Protein AF-A0A958AL86-F1 (afdb_monomer)

Foldseek 3Di:
DDDDDPDDDDPDDPPDDDDDDDQDPDPDAWDWAAPDPPPVDGTDTDGCPPVDVVSVVVSVVSVVVRVD

Nearest PDB structures (foldseek):
  8rpg-assembly1_A  TM=9.046E-01  e=8.405E-01  Streptomyces hiroshimensis

Secondary structure (DSSP, 8-state):
--PPP---S--PPP----------S-S---EEE-S-S-TTSPPEEE--TT-SHHHHHHHHHHHHHHH-

Solvent-accessible surface area (backbone atoms only — not comparable to full-atom values): 4764 Å² total; per-residue (Å²): 136,84,81,78,82,91,68,84,94,61,97,63,78,83,88,75,87,85,84,79,81,77,86,73,85,61,80,46,70,49,53,80,43,77,78,59,92,52,88,87,56,77,55,51,73,44,65,48,78,64,68,32,66,67,43,45,52,54,51,56,47,46,51,49,71,72,75,110

Mean predicted aligned error: 9.27 Å

Radius of gyration: 22.1 Å; Cα contacts (8 Å, |Δi|>4): 50; chains: 1; bounding box: 62×35×45 Å

pLDDT: mean 88.7, std 15.26, range [42.75, 98.31]

Sequence (68 aa):
SHALPAGDLSDNPPIGFYLVPCLYLAAGAGSLHLTSTDPHVQPALDYDYFADEFDRRREREAIRLAVD

Structure (mmCIF, N/CA/C/O backbone):
data_AF-A0A958AL86-F1
#
_entry.id   AF-A0A958AL86-F1
#
loop_
_atom_site.group_PDB
_atom_site.id
_atom_site.type_symbol
_atom_site.label_atom_id
_atom_site.label_alt_id
_atom_site.label_comp_id
_atom_site.label_asym_id
_atom_site.label_entity_id
_atom_site.label_seq_id
_atom_site.pdbx_PDB_ins_code
_atom_site.Cartn_x
_atom_site.Cartn_y
_atom_site.Cartn_z
_atom_site.occupancy
_atom_site.B_iso_or_equiv
_atom_site.auth_seq_id
_atom_site.auth_comp_id
_atom_site.auth_asym_id
_atom_site.auth_atom_id
_atom_site.pdbx_PDB_model_num
ATOM 1 N N . SER A 1 1 ? 50.121 -22.928 -0.708 1.00 42.75 1 SER A N 1
ATOM 2 C CA . SER A 1 1 ? 48.812 -22.250 -0.695 1.00 42.75 1 SER A CA 1
ATOM 3 C C . S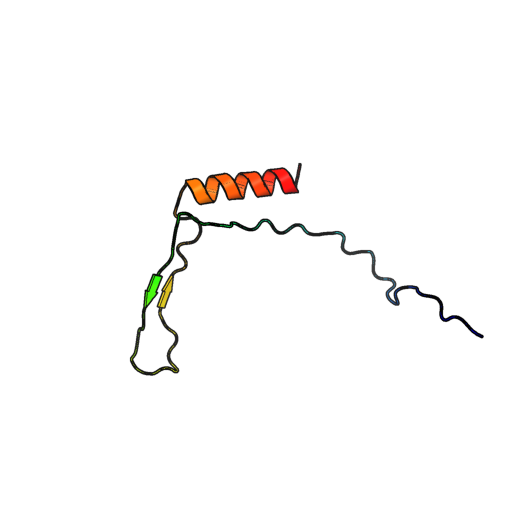ER A 1 1 ? 47.961 -22.873 -1.784 1.00 42.75 1 SER A C 1
ATOM 5 O O . SER A 1 1 ? 48.333 -22.811 -2.946 1.00 42.75 1 SER A O 1
ATOM 7 N N . HIS A 1 2 ? 46.884 -23.563 -1.420 1.00 45.59 2 HIS A N 1
ATOM 8 C CA . HIS A 1 2 ? 45.944 -24.116 -2.392 1.00 45.59 2 HIS A CA 1
ATOM 9 C C . HIS A 1 2 ? 44.700 -23.230 -2.355 1.00 45.59 2 HIS A C 1
ATOM 11 O O . HIS A 1 2 ? 44.020 -23.171 -1.334 1.00 45.59 2 HIS A O 1
ATOM 17 N N . ALA A 1 3 ? 44.490 -22.444 -3.410 1.00 50.12 3 ALA A N 1
ATOM 18 C CA . ALA A 1 3 ? 43.276 -21.660 -3.576 1.00 50.12 3 ALA A CA 1
ATOM 19 C C . ALA A 1 3 ? 42.137 -22.618 -3.945 1.00 50.12 3 ALA A C 1
ATOM 21 O O . ALA A 1 3 ? 42.274 -23.392 -4.891 1.00 50.12 3 ALA A O 1
ATOM 22 N N . LEU A 1 4 ? 41.040 -22.580 -3.190 1.00 52.69 4 LEU A N 1
ATOM 23 C CA . LEU A 1 4 ? 39.808 -23.264 -3.574 1.00 52.69 4 LEU A CA 1
ATOM 24 C C . LEU A 1 4 ? 39.226 -22.549 -4.805 1.00 52.69 4 LEU A C 1
ATOM 26 O O . LEU A 1 4 ? 39.175 -21.314 -4.797 1.00 52.69 4 LEU A O 1
ATOM 30 N N . PRO A 1 5 ? 38.800 -23.267 -5.858 1.00 50.69 5 PRO A N 1
ATOM 31 C CA . PRO A 1 5 ? 38.123 -22.636 -6.978 1.00 50.69 5 PRO A CA 1
ATOM 32 C C . PRO A 1 5 ? 36.780 -22.075 -6.500 1.00 50.69 5 PRO A C 1
ATOM 34 O O . PRO A 1 5 ? 35.938 -22.796 -5.969 1.00 50.69 5 PRO A O 1
ATOM 37 N N . ALA A 1 6 ? 36.599 -20.769 -6.681 1.00 62.28 6 ALA A N 1
ATOM 38 C CA . ALA A 1 6 ? 35.300 -20.128 -6.575 1.00 62.28 6 ALA A CA 1
ATOM 39 C C . ALA A 1 6 ? 34.481 -20.533 -7.809 1.00 62.28 6 ALA A C 1
ATOM 41 O O . ALA A 1 6 ? 34.756 -20.073 -8.915 1.00 62.28 6 ALA A O 1
ATOM 42 N N . GLY A 1 7 ? 33.520 -21.432 -7.623 1.00 56.94 7 GLY A N 1
ATOM 43 C CA . GLY A 1 7 ? 32.630 -21.891 -8.680 1.00 56.94 7 GLY A CA 1
ATOM 44 C C . GLY A 1 7 ? 31.480 -22.684 -8.080 1.00 56.94 7 GLY A C 1
ATOM 45 O O . GLY A 1 7 ? 31.681 -23.788 -7.590 1.00 56.94 7 GLY A O 1
ATOM 46 N N . ASP A 1 8 ? 30.322 -22.041 -8.062 1.00 62.69 8 ASP A N 1
ATOM 47 C CA . ASP A 1 8 ? 28.978 -22.533 -7.756 1.00 62.69 8 ASP A CA 1
ATOM 48 C C . ASP A 1 8 ? 28.764 -24.054 -7.970 1.00 62.69 8 ASP A C 1
ATOM 50 O O . ASP A 1 8 ? 29.022 -24.586 -9.046 1.00 62.69 8 ASP A O 1
ATOM 54 N N . LEU A 1 9 ? 28.302 -24.759 -6.929 1.00 62.53 9 LEU A N 1
ATOM 55 C CA . LEU A 1 9 ? 28.187 -26.228 -6.852 1.00 62.53 9 LEU A CA 1
ATOM 56 C C . LEU A 1 9 ? 26.822 -26.769 -7.321 1.00 62.53 9 LEU A C 1
ATOM 58 O O . LEU A 1 9 ? 26.310 -27.735 -6.752 1.00 62.53 9 LEU A O 1
ATOM 62 N N . SER A 1 10 ? 26.207 -26.192 -8.351 1.00 65.25 10 SER A N 1
ATOM 63 C CA . SER A 1 10 ? 25.035 -26.831 -8.956 1.00 65.25 10 SER A CA 1
ATOM 64 C C . SER A 1 10 ? 25.105 -26.825 -10.477 1.00 65.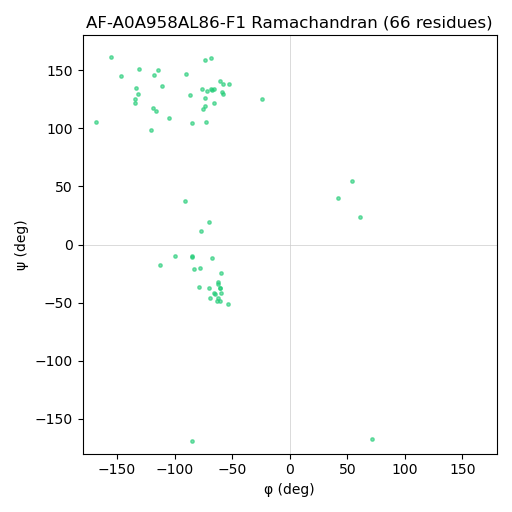25 10 SER A C 1
ATOM 66 O O . SER A 1 10 ? 25.199 -25.774 -11.096 1.00 65.25 10 SER A O 1
ATOM 68 N N . ASP A 1 11 ? 24.984 -28.009 -11.082 1.00 73.25 11 ASP A N 1
ATOM 69 C CA . ASP A 1 11 ? 24.773 -28.198 -12.528 1.00 73.25 11 ASP A CA 1
ATOM 70 C C . ASP A 1 11 ? 23.362 -27.747 -12.971 1.00 73.25 11 ASP A C 1
ATOM 72 O O . ASP A 1 11 ? 22.847 -28.175 -14.007 1.00 73.25 11 ASP A O 1
ATOM 76 N N . ASN A 1 12 ? 22.686 -26.913 -12.173 1.00 76.56 12 ASN A N 1
ATOM 77 C CA . ASN A 1 12 ? 21.362 -26.427 -12.513 1.00 76.56 12 ASN A CA 1
ATOM 78 C C . ASN A 1 12 ? 21.474 -25.339 -13.585 1.00 76.56 12 ASN A C 1
ATOM 80 O O . ASN A 1 12 ? 22.279 -24.415 -13.446 1.00 76.56 12 ASN A O 1
ATOM 84 N N . PRO A 1 13 ? 20.638 -25.393 -14.637 1.00 78.94 13 PRO A N 1
ATOM 85 C CA . PRO A 1 13 ? 20.554 -24.290 -15.576 1.00 78.94 13 PRO A CA 1
ATOM 86 C C . PRO A 1 13 ? 20.155 -23.014 -14.814 1.00 78.94 13 PRO A C 1
ATOM 88 O O . PRO A 1 13 ? 19.278 -23.075 -13.945 1.00 78.94 13 PRO A O 1
ATOM 91 N N . PRO A 1 14 ? 20.773 -21.857 -15.112 1.00 77.19 14 PRO A N 1
ATOM 92 C CA . PRO A 1 14 ? 20.439 -20.613 -14.434 1.00 77.19 14 PRO A CA 1
ATOM 93 C C . PRO A 1 14 ? 18.951 -20.298 -14.622 1.00 77.19 14 PRO A C 1
ATOM 95 O O . PRO A 1 14 ? 18.445 -20.287 -15.742 1.00 77.19 14 PRO A O 1
ATOM 98 N N . ILE A 1 15 ? 18.255 -20.011 -13.518 1.00 80.00 15 ILE A N 1
ATOM 99 C CA . ILE A 1 15 ? 16.789 -19.829 -13.468 1.00 80.00 15 ILE A CA 1
ATOM 100 C C . ILE A 1 15 ? 16.364 -18.441 -14.019 1.00 80.00 15 ILE A C 1
ATOM 102 O O . ILE A 1 15 ? 15.214 -18.030 -13.920 1.00 80.00 15 ILE A O 1
ATOM 106 N N . GLY A 1 16 ? 17.273 -17.707 -14.666 1.00 84.94 16 GLY A N 1
ATOM 107 C CA . GLY A 1 16 ? 17.027 -16.348 -15.152 1.00 84.94 16 GLY A CA 1
ATOM 108 C C . GLY A 1 16 ? 16.946 -15.315 -14.023 1.00 84.94 16 GLY A C 1
ATOM 109 O O . GLY A 1 16 ? 17.328 -15.579 -12.883 1.00 84.94 16 GLY A O 1
ATOM 110 N N . PHE A 1 17 ? 16.475 -14.113 -14.359 1.00 87.81 17 PHE A N 1
ATOM 111 C CA . PHE A 1 17 ? 16.196 -13.037 -13.405 1.00 87.81 17 PHE A CA 1
ATOM 112 C C . PHE A 1 17 ? 14.694 -12.740 -13.373 1.00 87.81 17 PHE A C 1
ATOM 114 O O . PHE A 1 17 ? 14.000 -12.907 -14.374 1.00 87.81 17 PHE A O 1
ATOM 121 N N . TYR A 1 18 ? 14.197 -12.289 -12.222 1.00 90.19 18 TYR A N 1
ATOM 122 C CA . TYR A 1 18 ? 12.828 -11.806 -12.062 1.00 90.19 18 TYR A CA 1
ATOM 123 C C . TYR A 1 18 ? 12.849 -10.332 -11.656 1.00 90.19 18 TYR A C 1
ATOM 125 O O . TYR A 1 18 ? 13.746 -9.882 -10.942 1.00 90.19 18 TYR A O 1
ATOM 133 N N . LEU A 1 19 ? 11.853 -9.585 -12.121 1.00 93.88 19 LEU A N 1
ATOM 134 C CA . LEU A 1 19 ? 11.623 -8.196 -11.739 1.00 93.88 19 LEU A CA 1
ATOM 135 C C . LEU A 1 19 ? 10.350 -8.135 -10.898 1.00 93.88 19 LEU A C 1
ATOM 137 O O . LEU A 1 19 ? 9.356 -8.777 -11.233 1.00 93.88 19 LEU A O 1
ATOM 141 N N . VAL A 1 20 ? 10.385 -7.369 -9.807 1.00 95.44 20 VAL A N 1
ATOM 142 C CA . VAL A 1 20 ? 9.227 -7.143 -8.931 1.00 95.44 20 VAL A CA 1
ATOM 143 C C . VAL A 1 20 ? 8.924 -5.650 -8.904 1.00 95.44 20 VAL A C 1
ATOM 145 O O . VAL A 1 20 ? 9.591 -4.904 -8.183 1.00 95.44 20 VAL A O 1
ATOM 148 N N . PRO A 1 21 ? 7.952 -5.189 -9.702 1.00 94.38 21 PRO A N 1
ATOM 149 C CA . PRO A 1 21 ? 7.392 -3.858 -9.544 1.00 94.38 21 PRO A CA 1
ATOM 150 C C . PRO A 1 21 ? 6.747 -3.698 -8.165 1.00 94.38 21 PRO A C 1
ATOM 152 O O . PRO A 1 21 ? 6.128 -4.626 -7.645 1.00 94.38 21 PRO A O 1
ATOM 155 N N . CYS A 1 22 ? 6.924 -2.520 -7.569 1.00 95.38 22 CYS A N 1
ATOM 156 C CA . CYS A 1 22 ? 6.393 -2.184 -6.255 1.00 95.38 22 CYS A CA 1
ATOM 157 C C . CYS A 1 22 ? 5.690 -0.827 -6.315 1.00 95.38 22 CYS A C 1
ATOM 159 O O . CYS A 1 22 ? 6.292 0.172 -6.723 1.00 95.38 22 CYS A O 1
ATOM 161 N N . LEU A 1 23 ? 4.454 -0.771 -5.819 1.00 94.81 23 LEU A N 1
ATOM 162 C CA . LEU A 1 23 ? 3.700 0.470 -5.701 1.00 94.81 23 LEU A CA 1
ATOM 163 C C . LEU A 1 23 ? 4.049 1.202 -4.399 1.00 94.81 23 LEU A C 1
ATOM 165 O O . LEU A 1 23 ? 3.583 0.846 -3.317 1.00 94.81 23 LEU A O 1
ATOM 169 N N . TYR A 1 24 ? 4.840 2.266 -4.506 1.00 94.44 24 TYR A N 1
ATOM 170 C CA . TYR A 1 24 ? 5.096 3.181 -3.394 1.00 94.44 24 TYR A CA 1
ATOM 171 C C . TYR A 1 24 ? 4.079 4.321 -3.381 1.00 94.44 24 TYR A C 1
ATOM 173 O O . TYR A 1 24 ? 3.653 4.791 -4.436 1.00 94.44 24 TYR A O 1
ATOM 181 N N . LEU A 1 25 ? 3.738 4.790 -2.174 1.00 95.81 25 LEU A N 1
ATOM 182 C CA . LEU A 1 25 ? 2.806 5.904 -1.960 1.00 95.81 25 LEU A CA 1
ATOM 183 C C . LEU A 1 25 ? 1.460 5.661 -2.658 1.00 95.81 25 LEU A C 1
ATOM 185 O O . LEU A 1 25 ? 1.005 6.467 -3.473 1.00 95.81 25 LEU A O 1
ATOM 189 N N . ALA A 1 26 ? 0.846 4.516 -2.353 1.00 96.88 26 ALA A N 1
ATOM 190 C CA . ALA A 1 26 ? -0.508 4.228 -2.799 1.00 96.88 26 ALA A CA 1
ATOM 191 C C . ALA A 1 26 ? -1.452 5.377 -2.404 1.00 96.88 26 ALA A C 1
ATOM 193 O O . ALA A 1 26 ? -1.343 5.939 -1.312 1.00 96.88 26 ALA A O 1
ATOM 194 N N . ALA A 1 27 ? -2.335 5.749 -3.328 1.00 97.38 27 ALA A N 1
ATOM 195 C CA . ALA A 1 27 ? -3.409 6.697 -3.057 1.00 97.38 27 ALA A CA 1
ATOM 196 C C . ALA A 1 27 ? -4.556 5.995 -2.319 1.00 97.38 27 ALA A C 1
ATOM 198 O O . ALA A 1 27 ? -5.161 6.590 -1.428 1.00 97.38 27 ALA A O 1
ATOM 199 N N . GLY A 1 28 ? -4.819 4.730 -2.667 1.00 95.31 28 GLY A N 1
ATOM 200 C CA . GLY A 1 28 ? -5.744 3.867 -1.952 1.00 95.31 28 GLY A CA 1
ATOM 201 C C . GLY A 1 28 ? -5.190 3.387 -0.611 1.00 95.31 28 GLY A C 1
ATOM 202 O O . GLY A 1 28 ? -3.979 3.351 -0.376 1.00 95.31 28 GLY A O 1
ATOM 203 N N . ALA A 1 29 ? -6.106 2.991 0.266 1.00 96.62 29 ALA A N 1
ATOM 204 C CA . ALA A 1 29 ? -5.807 2.401 1.560 1.00 96.62 29 ALA A CA 1
ATOM 205 C C . ALA A 1 29 ? -6.879 1.370 1.924 1.00 96.62 29 ALA A C 1
ATOM 207 O O . ALA A 1 29 ? -8.055 1.573 1.638 1.00 96.62 29 ALA A O 1
ATOM 208 N N . GLY A 1 30 ? -6.460 0.299 2.594 1.00 96.44 30 GLY A N 1
ATOM 209 C CA . GLY A 1 30 ? -7.357 -0.702 3.157 1.00 96.44 30 GLY A CA 1
ATOM 210 C C . GLY A 1 30 ? -7.886 -0.340 4.547 1.00 96.44 30 GLY A C 1
ATOM 211 O O . GLY A 1 30 ? -7.678 0.762 5.064 1.00 96.44 30 GLY A O 1
ATOM 212 N N . SER A 1 31 ? -8.525 -1.311 5.194 1.00 98.00 31 SER A N 1
ATOM 213 C CA . SER A 1 31 ? -9.035 -1.212 6.560 1.00 98.00 31 SER A CA 1
ATOM 214 C C . SER A 1 31 ? -8.622 -2.408 7.424 1.00 98.00 31 SER A C 1
ATOM 216 O O . SER A 1 31 ? -8.415 -3.525 6.947 1.00 98.00 31 SER A O 1
ATOM 218 N N . LEU A 1 32 ? -8.491 -2.160 8.729 1.00 97.81 32 LEU A N 1
ATOM 219 C CA . LEU A 1 32 ? -8.184 -3.172 9.735 1.00 97.81 32 LEU A CA 1
ATOM 220 C C . LEU A 1 32 ? -9.116 -2.983 10.929 1.00 97.81 32 LEU A C 1
ATOM 222 O O . LEU A 1 32 ? -9.110 -1.927 11.568 1.00 97.81 32 LEU A O 1
ATOM 226 N N . HIS A 1 33 ? -9.882 -4.020 11.255 1.00 97.81 33 HIS A N 1
ATOM 227 C CA . HIS A 1 33 ? -10.863 -3.970 12.334 1.00 97.81 33 HIS A CA 1
ATOM 228 C C . HIS A 1 33 ? -10.776 -5.198 13.236 1.00 97.81 33 HIS A C 1
ATOM 230 O O . HIS A 1 33 ? -10.718 -6.336 12.771 1.00 97.81 33 HIS A O 1
ATOM 236 N N . LEU A 1 34 ? -10.801 -4.968 14.552 1.00 98.25 34 LEU A N 1
ATOM 237 C CA . LEU A 1 34 ? -10.923 -6.054 15.518 1.00 98.25 34 LEU A CA 1
ATOM 238 C C . LEU A 1 34 ? -12.309 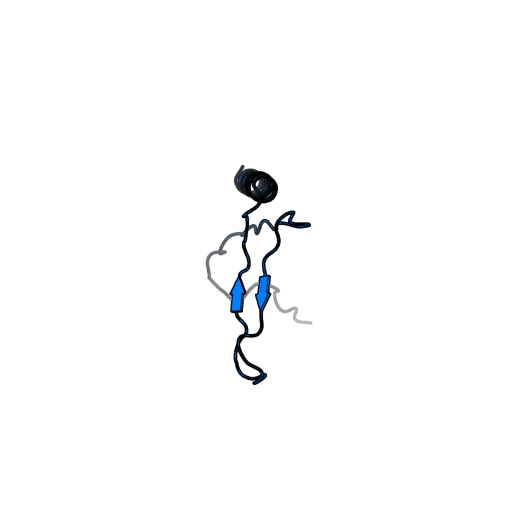-6.691 15.397 1.00 98.25 34 LEU A C 1
ATOM 240 O O . LEU A 1 34 ? -13.325 -6.000 15.375 1.00 98.25 34 LEU A O 1
ATOM 244 N N . THR A 1 35 ? -12.340 -8.016 15.357 1.00 97.88 35 THR A N 1
ATOM 245 C CA . THR A 1 35 ? -13.569 -8.825 15.344 1.00 97.88 35 THR A CA 1
ATOM 246 C C . THR A 1 35 ? -13.906 -9.379 16.729 1.00 97.88 35 THR A C 1
ATOM 248 O O . THR A 1 35 ? -14.988 -9.920 16.940 1.00 97.88 35 THR A O 1
ATOM 251 N N . SER A 1 36 ? -12.975 -9.245 17.676 1.00 98.25 36 SER A N 1
ATOM 252 C CA . SER A 1 36 ? -13.048 -9.757 19.039 1.00 98.25 36 SER A CA 1
ATOM 253 C C . SER A 1 36 ? -12.149 -8.929 19.959 1.00 98.25 36 SER A C 1
ATOM 255 O O . SER A 1 36 ? -11.238 -8.236 19.504 1.00 98.25 36 SER A O 1
ATOM 257 N N . THR A 1 37 ? -12.389 -9.022 21.265 1.00 97.69 37 THR A N 1
ATOM 258 C CA . THR A 1 37 ? -11.47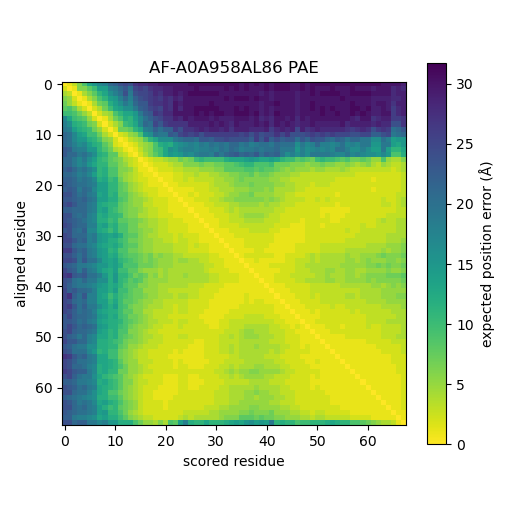9 -8.521 22.306 1.00 97.69 37 THR A CA 1
ATOM 259 C C . THR A 1 37 ? -10.379 -9.525 22.667 1.00 97.69 37 THR A C 1
ATOM 261 O O . THR A 1 37 ? -9.461 -9.170 23.400 1.00 97.69 37 THR A O 1
ATOM 264 N N . ASP A 1 38 ? -10.477 -10.775 22.205 1.00 98.25 38 ASP A N 1
ATOM 265 C CA . ASP A 1 38 ? -9.431 -11.787 22.376 1.00 98.25 38 ASP A CA 1
ATOM 266 C C . ASP A 1 38 ? -8.263 -11.499 21.410 1.00 98.25 38 ASP A C 1
ATOM 268 O O . ASP A 1 38 ? -8.466 -11.560 20.194 1.00 98.25 38 ASP A O 1
ATOM 272 N N . PRO A 1 39 ? -7.045 -11.203 21.908 1.00 96.81 39 PRO A N 1
ATOM 273 C CA . PRO A 1 39 ? -5.895 -10.878 21.064 1.00 96.81 39 PRO A CA 1
ATOM 274 C C . PRO A 1 39 ? -5.393 -12.059 20.220 1.00 96.81 39 PRO A C 1
ATOM 276 O O . PRO A 1 39 ? -4.569 -11.855 19.328 1.00 96.81 39 PRO A O 1
ATOM 279 N N . HIS A 1 40 ? -5.851 -13.286 20.490 1.00 97.94 40 HIS A N 1
ATOM 280 C CA . HIS A 1 40 ? -5.528 -14.463 19.682 1.00 97.94 40 HIS A CA 1
ATOM 281 C C . HIS A 1 40 ? -6.456 -14.641 18.475 1.00 97.94 40 HIS A C 1
ATOM 283 O O . HIS A 1 40 ? -6.175 -15.469 17.606 1.00 97.94 40 HIS A O 1
ATOM 289 N N . VAL A 1 41 ? -7.539 -13.866 18.389 1.00 98.31 41 VAL A N 1
ATOM 290 C CA . VAL A 1 41 ? -8.437 -13.871 17.233 1.00 98.31 41 VAL A CA 1
ATOM 291 C C . VAL A 1 41 ? -7.913 -12.900 16.180 1.00 98.31 41 VAL A C 1
ATOM 293 O O . VAL A 1 41 ? -7.645 -11.732 16.461 1.00 98.31 41 VAL A O 1
ATOM 296 N N . GLN A 1 42 ? -7.782 -13.380 14.943 1.00 97.88 42 GLN A N 1
ATOM 297 C CA . GLN A 1 42 ? -7.311 -12.551 13.840 1.00 97.88 42 GLN A CA 1
ATOM 298 C C . GLN A 1 42 ? -8.322 -11.428 13.528 1.00 97.88 42 GLN A C 1
ATOM 300 O O . GLN A 1 42 ? -9.526 -11.693 13.430 1.00 97.88 42 GLN A O 1
ATOM 305 N N . PRO A 1 43 ? -7.863 -10.179 13.344 1.00 97.88 43 PRO A N 1
ATOM 306 C CA . PRO A 1 43 ? -8.729 -9.090 12.912 1.00 97.88 43 PRO A CA 1
ATOM 307 C C . PRO A 1 43 ? -9.207 -9.280 11.467 1.00 97.88 43 PRO A C 1
ATOM 309 O O . PRO A 1 43 ? -8.585 -9.986 10.672 1.00 97.88 43 PRO A O 1
ATOM 312 N N . ALA A 1 44 ? -10.290 -8.594 11.112 1.00 98.19 44 ALA A N 1
ATOM 313 C CA . ALA A 1 44 ? -10.712 -8.456 9.727 1.00 98.19 44 ALA A CA 1
ATOM 314 C C . ALA A 1 44 ? -9.764 -7.481 9.023 1.00 98.19 44 ALA A C 1
ATOM 316 O O . ALA A 1 44 ? -9.640 -6.324 9.435 1.00 98.19 44 ALA A O 1
ATOM 317 N N . LEU A 1 45 ? -9.089 -7.969 7.986 1.00 97.81 45 LEU A N 1
ATOM 318 C CA . LEU A 1 45 ? -8.149 -7.204 7.183 1.00 97.81 45 LEU A CA 1
ATOM 319 C C . LEU A 1 45 ? -8.645 -7.171 5.745 1.00 97.81 45 LEU A C 1
ATOM 321 O O . LEU A 1 45 ? -8.746 -8.210 5.093 1.00 97.81 45 LEU A O 1
ATOM 325 N N . ASP A 1 46 ? -8.934 -5.968 5.276 1.00 97.75 46 ASP A N 1
ATOM 326 C CA . ASP A 1 46 ? -9.237 -5.693 3.883 1.00 97.75 46 ASP A CA 1
ATOM 327 C C . ASP A 1 46 ? -8.150 -4.766 3.354 1.00 97.75 46 ASP A C 1
ATOM 329 O O . ASP A 1 46 ? -7.997 -3.647 3.832 1.00 97.75 46 ASP A O 1
ATOM 333 N N . TYR A 1 47 ? -7.349 -5.240 2.408 1.00 95.25 47 TYR A N 1
ATOM 334 C CA . TYR A 1 47 ? -6.254 -4.445 1.865 1.00 95.25 47 TYR A CA 1
ATOM 335 C C . TYR A 1 47 ? -6.719 -3.396 0.855 1.00 95.25 47 TYR A C 1
ATOM 337 O O . TYR A 1 47 ? -5.957 -2.467 0.591 1.00 95.25 47 TYR A O 1
ATOM 345 N N . ASP A 1 48 ? -7.914 -3.569 0.279 1.00 95.69 48 ASP A N 1
ATOM 346 C CA . ASP A 1 48 ? -8.463 -2.750 -0.808 1.00 95.69 48 ASP A CA 1
ATOM 347 C C . ASP A 1 48 ? -7.424 -2.411 -1.901 1.00 95.69 48 ASP A C 1
ATOM 349 O O . ASP A 1 48 ? -7.305 -1.286 -2.399 1.00 95.69 48 ASP A O 1
ATOM 353 N N . TYR A 1 49 ? -6.581 -3.401 -2.233 1.00 94.44 49 TYR A N 1
ATOM 354 C CA . TYR A 1 49 ? -5.460 -3.197 -3.141 1.00 94.44 49 TYR A CA 1
ATOM 355 C C . TYR A 1 49 ? -5.952 -2.698 -4.495 1.00 94.44 49 TYR A C 1
ATOM 357 O O . TYR A 1 49 ? -6.827 -3.298 -5.118 1.00 94.44 49 TYR A O 1
ATOM 365 N N . PHE A 1 50 ? -5.308 -1.638 -4.986 1.00 94.69 50 PHE A N 1
ATOM 366 C CA . PHE A 1 50 ? -5.562 -1.076 -6.309 1.00 94.69 50 PHE A CA 1
ATOM 367 C C . PHE A 1 50 ? -7.000 -0.569 -6.530 1.00 94.69 50 PHE A C 1
ATOM 369 O O . PHE A 1 50 ? -7.442 -0.463 -7.680 1.00 94.69 50 PHE A O 1
ATOM 376 N N . ALA A 1 51 ? -7.721 -0.220 -5.462 1.00 95.88 51 ALA A N 1
ATOM 377 C CA . ALA A 1 51 ? -9.031 0.417 -5.570 1.00 95.88 51 ALA A CA 1
ATOM 378 C C . ALA A 1 51 ? -8.963 1.750 -6.329 1.00 95.88 51 ALA A C 1
ATOM 380 O O . ALA A 1 51 ? -9.777 2.018 -7.220 1.00 95.88 51 ALA A O 1
ATOM 381 N N . ASP A 1 52 ? -7.936 2.557 -6.049 1.00 97.62 52 ASP A N 1
ATOM 382 C CA . ASP A 1 52 ? -7.721 3.823 -6.737 1.00 97.62 52 ASP A CA 1
ATOM 383 C C . ASP A 1 52 ? -7.253 3.592 -8.189 1.00 97.62 52 ASP A C 1
ATOM 385 O O . ASP A 1 52 ? -6.362 2.788 -8.493 1.00 97.62 52 ASP A O 1
ATOM 389 N N . GLU A 1 53 ? -7.870 4.291 -9.142 1.00 97.81 53 GLU A N 1
ATOM 390 C CA . GLU A 1 53 ? -7.477 4.207 -10.551 1.00 97.81 53 GLU A CA 1
ATOM 391 C C . GLU A 1 53 ? -6.044 4.692 -10.791 1.00 97.81 53 GLU A C 1
ATOM 393 O O . GLU A 1 53 ? -5.337 4.143 -11.648 1.00 97.81 53 GLU A O 1
ATOM 398 N N . PHE A 1 54 ?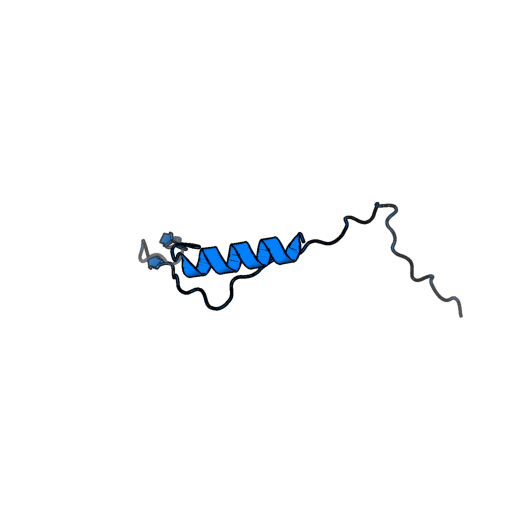 -5.593 5.685 -10.026 1.00 97.81 54 PHE A N 1
ATOM 399 C CA . PHE A 1 54 ? -4.242 6.198 -10.116 1.00 97.81 54 PHE A CA 1
ATOM 400 C C . PHE A 1 54 ? -3.232 5.110 -9.755 1.00 97.81 54 PHE A C 1
ATOM 402 O O . PHE A 1 54 ? -2.310 4.911 -10.542 1.00 97.81 54 PHE A O 1
ATOM 409 N N . ASP A 1 55 ? -3.447 4.354 -8.670 1.00 97.94 55 ASP A N 1
ATOM 410 C CA . ASP A 1 55 ? -2.616 3.201 -8.274 1.00 97.94 55 ASP A CA 1
ATOM 411 C C . ASP A 1 55 ? -2.486 2.191 -9.423 1.00 97.94 55 ASP A C 1
ATOM 413 O O . ASP A 1 55 ? -1.382 1.844 -9.850 1.00 97.94 55 ASP A O 1
ATOM 417 N N . ARG A 1 56 ? -3.623 1.791 -10.007 1.00 97.50 56 ARG A N 1
ATOM 418 C CA . ARG A 1 56 ? -3.663 0.845 -11.134 1.00 97.50 56 ARG A CA 1
ATOM 419 C C . ARG A 1 56 ? -2.919 1.347 -12.363 1.00 97.50 56 ARG A C 1
ATOM 421 O O . ARG A 1 56 ? -2.327 0.554 -13.095 1.00 97.50 56 ARG A O 1
ATOM 428 N N . ARG A 1 57 ? -2.990 2.649 -12.649 1.00 98.25 57 ARG A N 1
ATOM 429 C CA . ARG A 1 57 ? -2.318 3.238 -13.813 1.00 98.25 57 ARG A CA 1
ATOM 430 C C . ARG A 1 57 ? -0.801 3.101 -13.704 1.00 98.25 57 ARG A C 1
ATOM 432 O O .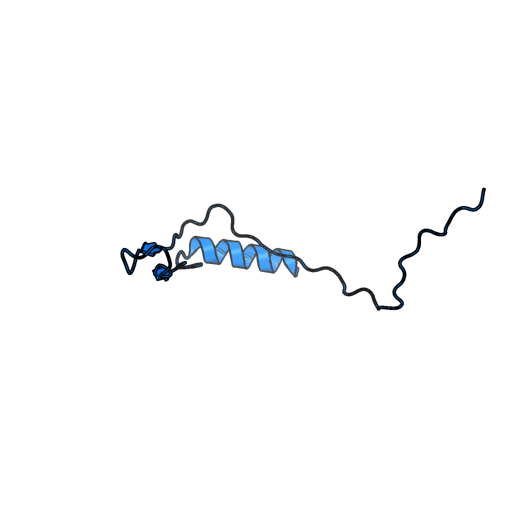 ARG A 1 57 ? -0.199 2.640 -14.670 1.00 98.25 57 ARG A O 1
ATOM 439 N N . ARG A 1 58 ? -0.224 3.463 -12.555 1.00 97.38 58 ARG A N 1
ATOM 440 C CA . ARG A 1 58 ? 1.235 3.424 -12.325 1.00 97.38 58 ARG A CA 1
ATOM 441 C C . ARG A 1 58 ? 1.752 1.992 -12.247 1.00 97.38 58 ARG A C 1
ATOM 443 O O . ARG A 1 58 ? 2.789 1.701 -12.825 1.00 97.38 58 ARG A O 1
ATOM 450 N N . GLU A 1 59 ? 0.990 1.081 -11.644 1.00 97.50 59 GLU A N 1
ATOM 451 C CA . GLU A 1 59 ? 1.410 -0.322 -11.592 1.00 97.50 59 GLU A CA 1
ATOM 452 C C . GLU A 1 59 ? 1.445 -0.961 -12.987 1.00 97.50 59 GLU A C 1
ATOM 454 O O . GLU A 1 59 ? 2.406 -1.633 -13.357 1.00 97.50 59 GLU A O 1
ATOM 459 N N . ARG A 1 60 ? 0.442 -0.676 -13.831 1.00 97.38 60 ARG A N 1
ATOM 460 C CA . ARG A 1 60 ? 0.456 -1.126 -15.234 1.00 97.38 60 ARG A CA 1
ATOM 461 C C . ARG A 1 60 ? 1.616 -0.539 -16.034 1.00 97.38 60 ARG A C 1
ATOM 463 O O . A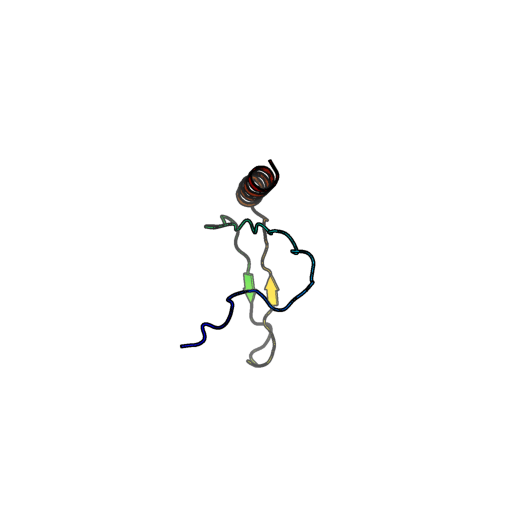RG A 1 60 ? 2.064 -1.166 -16.985 1.00 97.38 60 ARG A O 1
ATOM 470 N N . GLU A 1 61 ? 2.046 0.678 -15.727 1.00 97.88 61 GLU A 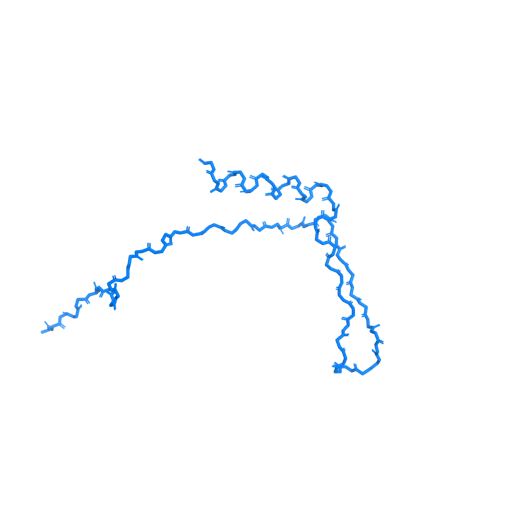N 1
ATOM 471 C CA . GLU A 1 61 ? 3.218 1.289 -16.358 1.00 97.88 61 GLU A CA 1
ATOM 472 C C . GLU A 1 61 ? 4.505 0.583 -15.927 1.00 97.88 61 GLU A C 1
ATOM 474 O O . GLU A 1 61 ? 5.291 0.196 -16.787 1.00 97.88 61 GLU A O 1
ATOM 479 N N . ALA A 1 62 ? 4.668 0.310 -14.630 1.00 97.44 62 ALA A N 1
ATOM 480 C CA . ALA A 1 62 ? 5.828 -0.407 -14.110 1.00 97.44 62 ALA A CA 1
ATOM 481 C C . ALA A 1 62 ? 5.964 -1.821 -14.703 1.00 97.44 62 ALA A C 1
ATOM 483 O O . ALA A 1 62 ? 7.071 -2.246 -15.024 1.00 97.44 62 ALA A O 1
ATOM 484 N N . ILE A 1 63 ? 4.845 -2.523 -14.921 1.00 96.94 63 ILE A N 1
ATOM 485 C CA . ILE A 1 63 ? 4.847 -3.832 -15.592 1.00 96.94 63 ILE A CA 1
ATOM 486 C C . ILE A 1 63 ? 5.299 -3.718 -17.050 1.00 96.94 63 ILE A C 1
ATOM 488 O O . ILE A 1 63 ? 6.094 -4.543 -17.482 1.00 96.94 63 ILE A O 1
ATOM 492 N N . ARG A 1 64 ? 4.838 -2.706 -17.800 1.00 97.44 64 ARG A N 1
ATOM 493 C CA . ARG A 1 64 ? 5.285 -2.486 -19.189 1.00 97.44 64 ARG A CA 1
ATOM 494 C C . ARG A 1 64 ? 6.787 -2.232 -19.247 1.00 97.44 64 ARG A C 1
ATOM 496 O O . ARG A 1 64 ? 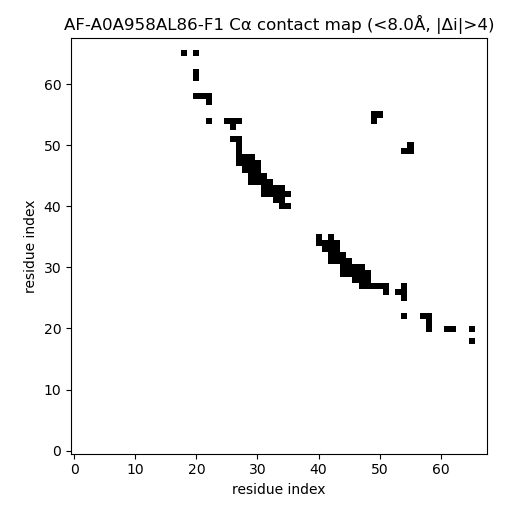7.487 -2.939 -19.949 1.00 97.44 64 ARG A O 1
ATOM 503 N N . LEU A 1 65 ? 7.290 -1.337 -18.395 1.00 96.31 65 LEU A N 1
ATOM 504 C CA . LEU A 1 65 ? 8.725 -1.053 -18.285 1.00 96.31 65 LEU A CA 1
ATOM 505 C C . LEU A 1 65 ? 9.576 -2.276 -17.906 1.00 96.31 65 LEU A C 1
ATOM 507 O O . LEU A 1 65 ? 10.771 -2.283 -18.168 1.00 96.31 65 LEU A O 1
ATOM 511 N N . ALA A 1 66 ? 8.994 -3.276 -17.241 1.00 95.31 66 ALA A N 1
ATOM 512 C CA . ALA A 1 66 ? 9.705 -4.488 -16.849 1.00 95.31 66 ALA A CA 1
ATOM 513 C C . ALA A 1 66 ? 9.782 -5.541 -17.968 1.00 95.31 66 ALA A C 1
ATOM 515 O O . ALA A 1 66 ? 10.621 -6.439 -17.884 1.00 95.31 66 ALA A O 1
ATOM 516 N N . VAL A 1 67 ? 8.894 -5.480 -18.964 1.00 94.19 67 VAL A N 1
ATOM 517 C CA . VAL A 1 67 ? 8.810 -6.477 -20.049 1.00 94.19 67 VAL A CA 1
ATOM 518 C C . VAL A 1 67 ? 9.200 -5.928 -21.420 1.00 94.19 67 VAL A C 1
ATOM 520 O O . VAL A 1 67 ? 9.464 -6.731 -22.315 1.00 94.19 67 VAL A O 1
ATOM 523 N N . ASP A 1 68 ? 9.216 -4.603 -21.570 1.00 87.12 68 ASP A N 1
ATOM 524 C CA . ASP A 1 68 ? 9.697 -3.882 -22.754 1.00 87.12 68 ASP A CA 1
ATOM 525 C C . ASP A 1 68 ? 11.233 -3.757 -22.745 1.00 87.12 68 ASP A C 1
ATOM 527 O O . ASP A 1 68 ? 11.843 -3.962 -23.823 1.00 87.12 68 ASP A O 1
#